Protein AF-A0A0J9WBJ6-F1 (afdb_monomer_lite)

Secondary structure (DSSP, 8-state):
-HHHHHHHHHHHHHHHHHHHHHHHHHHS-HHHHHHHH-SSTT---SSPP-----HHHHHHHHHHHHHHHHHHHHHHHS-HHHHHHHH-----HHHHHHHHHHHT-HHHHGGGTS-TT-S---S------------------------------------------

Organism: Fusarium oxysporum f. sp. lycopersici (strain 4287 / CBS 123668 / FGSC 9935 / NRRL 34936) (NCBI:txid426428)

Radius of gyration: 23.97 Å; chains: 1; bounding box: 45×66×68 Å

Sequence (165 aa):
MEDERKIAAVLEALDVLLDRCEETARKTSRSILCWLRSTHALACYLKPFILVHHPSSRRKYRVLFKRCLLLIFRSYRMDPDTRDRLTGIRFKRKQFRFLEAIWNHESLSDLDAQSPRTRLSLPGTEEDSLGGFMQRCLSHNYSEDEREDDDEEDVTESSEEDCEY

Structure (mmCIF, N/CA/C/O backbone):
data_AF-A0A0J9WBJ6-F1
#
_entry.id   AF-A0A0J9WBJ6-F1
#
loop_
_atom_site.group_PDB
_atom_site.id
_atom_site.type_symbol
_atom_site.label_atom_id
_atom_site.label_alt_id
_atom_site.label_comp_id
_atom_site.label_asym_id
_atom_site.label_entity_id
_atom_site.label_seq_id
_atom_site.pdbx_PDB_ins_code
_atom_site.Cartn_x
_atom_site.Cartn_y
_atom_site.Cartn_z
_atom_site.occupancy
_atom_site.B_iso_or_equiv
_atom_site.auth_seq_id
_atom_site.auth_comp_id
_atom_site.auth_asym_id
_atom_site.auth_atom_id
_atom_site.pdbx_PDB_model_num
ATOM 1 N N . MET A 1 1 ? -4.819 12.851 18.844 1.00 66.38 1 MET A N 1
ATOM 2 C CA . MET A 1 1 ? -3.642 13.324 18.078 1.00 66.38 1 MET A CA 1
ATOM 3 C C . MET A 1 1 ? -2.643 12.203 17.829 1.00 66.38 1 MET A C 1
ATOM 5 O O . MET A 1 1 ? -2.102 12.167 16.738 1.00 66.38 1 MET A O 1
ATOM 9 N N . GLU A 1 2 ? -2.459 11.279 18.776 1.00 84.62 2 GLU A N 1
ATOM 10 C CA . GLU A 1 2 ? -1.605 10.087 18.632 1.00 84.62 2 GLU A CA 1
ATOM 11 C C . GLU A 1 2 ? -1.900 9.252 17.372 1.00 84.62 2 GLU A C 1
ATOM 13 O O . GLU A 1 2 ? -1.027 9.055 16.534 1.00 84.62 2 GLU A O 1
ATOM 18 N N . ASP A 1 3 ? -3.164 8.870 17.162 1.00 89.12 3 ASP A N 1
ATOM 19 C CA . ASP A 1 3 ? -3.563 8.087 15.985 1.00 89.12 3 ASP A CA 1
ATOM 20 C C . ASP A 1 3 ? -3.208 8.775 14.655 1.00 89.12 3 ASP A C 1
ATOM 22 O O . ASP A 1 3 ? -2.740 8.126 13.726 1.00 89.12 3 ASP A O 1
ATOM 26 N N . GLU A 1 4 ? -3.385 10.095 14.563 1.00 89.69 4 GLU A N 1
ATOM 27 C CA . GLU A 1 4 ? -3.073 10.863 13.350 1.00 89.69 4 GLU A CA 1
ATOM 28 C C . GLU A 1 4 ? -1.562 10.933 13.088 1.00 89.69 4 GLU A C 1
ATOM 30 O O . GLU A 1 4 ? -1.139 10.895 11.933 1.00 89.69 4 GLU A O 1
ATOM 35 N N . ARG A 1 5 ? -0.739 10.963 14.145 1.00 88.06 5 ARG A N 1
ATOM 36 C CA . ARG A 1 5 ? 0.724 10.884 14.024 1.00 88.06 5 ARG A CA 1
ATOM 37 C C . ARG A 1 5 ? 1.171 9.508 13.550 1.00 88.06 5 ARG A C 1
ATOM 39 O O . ARG A 1 5 ? 1.948 9.428 12.603 1.00 88.06 5 ARG A O 1
ATOM 46 N N . LYS A 1 6 ? 0.623 8.434 14.126 1.00 90.69 6 LYS A N 1
ATOM 47 C CA . LYS A 1 6 ? 0.905 7.064 13.669 1.00 90.69 6 LYS A CA 1
ATOM 48 C C . LYS A 1 6 ? 0.488 6.848 12.222 1.00 90.69 6 LYS A C 1
ATOM 50 O O . LYS A 1 6 ? 1.227 6.242 11.451 1.00 90.69 6 LYS A O 1
ATOM 55 N N . ILE A 1 7 ? -0.662 7.385 11.816 1.00 92.50 7 ILE A N 1
ATOM 56 C CA . ILE A 1 7 ? -1.075 7.322 10.414 1.00 92.50 7 ILE A CA 1
ATOM 57 C C . ILE A 1 7 ? -0.097 8.101 9.526 1.00 92.50 7 ILE A C 1
ATOM 59 O O . ILE A 1 7 ? 0.306 7.573 8.492 1.00 92.50 7 ILE A O 1
ATOM 63 N N . ALA A 1 8 ? 0.330 9.306 9.917 1.00 91.56 8 ALA A N 1
ATOM 64 C CA . ALA A 1 8 ? 1.336 10.061 9.165 1.00 91.56 8 ALA A CA 1
ATOM 65 C C . ALA A 1 8 ? 2.642 9.262 9.000 1.00 91.56 8 ALA A C 1
ATOM 67 O O . ALA A 1 8 ? 3.123 9.120 7.878 1.00 91.56 8 ALA A O 1
ATOM 68 N N . ALA A 1 9 ? 3.129 8.640 10.075 1.00 91.06 9 ALA A N 1
ATOM 69 C CA . ALA A 1 9 ? 4.290 7.754 10.059 1.00 91.06 9 ALA A CA 1
ATOM 70 C C . ALA A 1 9 ? 4.139 6.576 9.077 1.00 91.06 9 ALA A C 1
ATOM 72 O O . ALA A 1 9 ? 5.056 6.280 8.310 1.00 91.06 9 ALA A O 1
ATOM 73 N N . VAL A 1 10 ? 2.968 5.928 9.035 1.00 92.56 10 VAL A N 1
ATOM 74 C CA . VAL A 1 10 ? 2.680 4.868 8.050 1.00 92.56 10 VAL A CA 1
ATOM 75 C C . VAL A 1 10 ? 2.724 5.409 6.619 1.00 92.56 10 VAL A C 1
ATOM 77 O O . VAL A 1 10 ? 3.267 4.755 5.728 1.00 92.56 10 VAL A O 1
ATOM 80 N N . LEU A 1 11 ? 2.161 6.596 6.375 1.00 93.31 11 LEU A N 1
ATOM 81 C CA . LEU A 1 11 ? 2.145 7.206 5.042 1.00 93.31 11 LEU A CA 1
ATOM 82 C C . LEU A 1 11 ? 3.540 7.633 4.566 1.00 93.31 11 LEU A C 1
ATOM 84 O O . LEU A 1 11 ? 3.796 7.611 3.364 1.00 93.31 11 LEU A O 1
ATOM 88 N N . GLU A 1 12 ? 4.434 7.994 5.481 1.00 91.50 12 GLU A N 1
ATOM 89 C CA . GLU A 1 12 ? 5.835 8.309 5.179 1.00 91.50 12 GLU A CA 1
ATOM 90 C C . GLU A 1 12 ? 6.650 7.037 4.925 1.00 91.50 12 GLU A C 1
ATOM 92 O O . GLU A 1 12 ? 7.404 6.963 3.955 1.00 91.50 12 GLU A O 1
ATOM 97 N N . ALA A 1 13 ? 6.443 5.991 5.731 1.00 91.69 13 ALA A N 1
ATOM 98 C CA . ALA A 1 13 ? 7.036 4.679 5.480 1.00 91.69 13 ALA A CA 1
ATOM 99 C C . ALA A 1 13 ? 6.611 4.118 4.112 1.00 91.69 13 ALA A C 1
ATOM 101 O O . ALA A 1 13 ? 7.411 3.488 3.417 1.00 91.69 13 ALA A O 1
ATOM 102 N N . LEU A 1 14 ? 5.370 4.390 3.692 1.00 93.12 14 LEU A N 1
ATOM 103 C CA . LEU A 1 14 ? 4.886 4.046 2.361 1.00 93.12 14 LEU A CA 1
ATOM 104 C C . LEU A 1 14 ? 5.664 4.762 1.250 1.00 93.12 14 LEU A C 1
ATOM 106 O O . LEU A 1 14 ? 5.957 4.126 0.243 1.00 93.12 14 LEU A O 1
ATOM 110 N N . ASP A 1 15 ? 5.997 6.048 1.398 1.00 92.06 15 ASP A N 1
ATOM 111 C CA . ASP A 1 15 ? 6.790 6.756 0.382 1.00 92.06 15 ASP A CA 1
ATOM 112 C C . ASP A 1 15 ? 8.146 6.089 0.186 1.00 92.06 15 ASP A C 1
ATOM 114 O O . ASP A 1 15 ? 8.502 5.746 -0.941 1.00 92.06 15 ASP A O 1
ATOM 118 N N . VAL A 1 16 ? 8.842 5.818 1.293 1.00 91.94 16 VAL A N 1
ATOM 119 C CA . VAL A 1 16 ? 10.141 5.137 1.282 1.00 91.94 16 VAL A CA 1
ATOM 120 C C . VAL A 1 16 ? 10.022 3.754 0.641 1.00 91.94 16 VAL A C 1
ATOM 122 O O . VAL A 1 16 ? 10.877 3.359 -0.153 1.00 91.94 16 VAL A O 1
ATOM 125 N N . LEU A 1 17 ? 8.958 3.010 0.956 1.00 93.38 17 LEU A N 1
ATOM 126 C CA . LEU A 1 17 ? 8.691 1.710 0.347 1.00 93.38 17 LEU A CA 1
ATOM 127 C C . LEU A 1 17 ? 8.505 1.838 -1.168 1.00 93.38 17 LEU A C 1
ATOM 129 O O . LEU A 1 17 ? 9.138 1.098 -1.917 1.00 93.38 17 LEU A O 1
ATOM 133 N N . LEU A 1 18 ? 7.675 2.777 -1.625 1.00 92.56 18 LEU A N 1
ATOM 134 C CA . LEU A 1 18 ? 7.403 2.978 -3.048 1.00 92.56 18 LEU A CA 1
ATOM 135 C C . LEU A 1 18 ? 8.648 3.441 -3.810 1.00 92.56 18 LEU A C 1
ATOM 137 O O . LEU A 1 18 ? 8.877 2.968 -4.921 1.00 92.56 18 LEU A O 1
ATOM 141 N N . ASP A 1 19 ? 9.478 4.297 -3.214 1.00 92.88 19 ASP A N 1
ATOM 142 C CA . ASP A 1 19 ? 10.746 4.739 -3.805 1.00 92.88 19 ASP A CA 1
ATOM 143 C C . ASP A 1 19 ? 11.733 3.584 -3.951 1.00 92.88 19 ASP A C 1
ATOM 145 O O . ASP A 1 19 ? 12.339 3.409 -5.010 1.00 92.88 19 ASP A O 1
ATOM 149 N N . ARG A 1 20 ? 11.840 2.732 -2.926 1.00 94.25 20 ARG A N 1
ATOM 150 C CA . ARG A 1 20 ? 12.660 1.518 -2.996 1.00 94.25 20 ARG A CA 1
ATOM 151 C C . ARG A 1 20 ? 12.140 0.544 -4.044 1.00 94.25 20 ARG A C 1
ATOM 153 O O . ARG A 1 20 ? 12.943 0.009 -4.800 1.00 94.25 20 ARG A O 1
ATOM 160 N N . CYS A 1 21 ? 10.828 0.326 -4.119 1.00 92.31 21 CYS A N 1
ATOM 161 C CA . CYS A 1 21 ? 10.227 -0.524 -5.147 1.00 92.31 21 CYS A CA 1
ATOM 162 C C . CYS A 1 21 ? 10.511 0.006 -6.558 1.00 92.31 21 CYS A C 1
ATOM 164 O O . CYS A 1 21 ? 10.840 -0.776 -7.448 1.00 92.31 21 CYS A O 1
ATOM 166 N N . GLU A 1 22 ? 10.417 1.321 -6.760 1.00 92.62 22 GLU A N 1
ATOM 167 C CA . GLU A 1 22 ? 10.727 1.968 -8.035 1.00 92.62 22 GLU A CA 1
ATOM 168 C C . GLU A 1 22 ? 12.204 1.775 -8.406 1.00 92.62 22 GLU A C 1
ATOM 170 O O . GLU A 1 22 ? 12.520 1.369 -9.524 1.00 92.62 22 GLU A O 1
ATOM 175 N N . GLU A 1 23 ? 13.109 1.973 -7.451 1.00 94.31 23 GLU A N 1
ATOM 176 C CA . GLU A 1 23 ? 14.543 1.770 -7.648 1.00 94.31 23 GLU A CA 1
ATOM 177 C C . GLU A 1 23 ? 14.899 0.304 -7.936 1.00 94.31 23 GLU A C 1
ATOM 179 O O . GLU A 1 23 ? 15.689 0.012 -8.837 1.00 94.31 23 GLU A O 1
ATOM 184 N N . THR A 1 24 ? 14.280 -0.640 -7.222 1.00 94.75 24 THR A N 1
ATOM 185 C CA . THR A 1 24 ? 14.427 -2.072 -7.499 1.00 94.75 24 THR A CA 1
ATOM 186 C C . THR A 1 24 ? 13.946 -2.402 -8.905 1.00 94.75 24 THR A C 1
ATOM 188 O O . THR A 1 24 ? 14.661 -3.083 -9.637 1.00 94.75 24 THR A O 1
ATOM 191 N N . ALA A 1 25 ? 12.782 -1.897 -9.320 1.00 92.31 25 ALA A N 1
ATOM 192 C CA . ALA A 1 25 ? 12.256 -2.143 -10.658 1.00 92.31 25 ALA A CA 1
ATOM 193 C C . ALA A 1 25 ? 13.200 -1.618 -11.754 1.00 92.31 25 ALA A C 1
ATOM 195 O O . ALA A 1 25 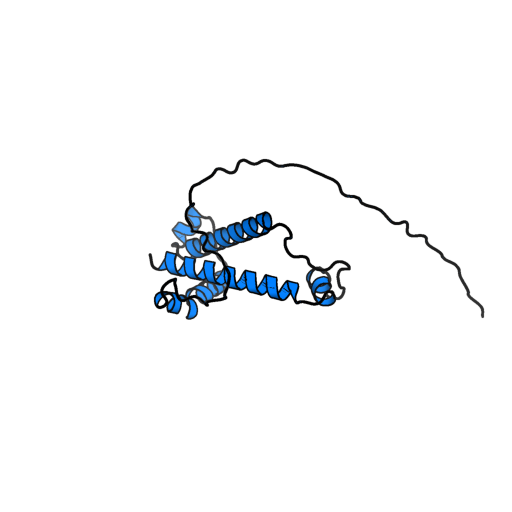? 13.439 -2.328 -12.726 1.00 92.31 25 ALA A O 1
ATOM 196 N N . ARG A 1 26 ? 13.810 -0.435 -11.575 1.00 91.25 26 ARG A N 1
ATOM 197 C CA . ARG A 1 26 ? 14.804 0.112 -12.523 1.00 91.25 26 ARG A CA 1
ATOM 198 C C . ARG A 1 26 ? 16.080 -0.725 -12.624 1.00 91.25 26 ARG A C 1
ATOM 200 O O . ARG A 1 26 ? 16.673 -0.797 -13.694 1.00 91.25 26 ARG A O 1
ATOM 207 N N . LYS A 1 27 ? 16.511 -1.339 -11.520 1.00 94.44 27 LYS A N 1
ATOM 208 C CA . LYS A 1 27 ? 17.716 -2.188 -11.454 1.00 94.44 27 LYS A CA 1
ATOM 209 C C . LYS A 1 27 ? 17.465 -3.645 -11.845 1.00 94.44 27 LYS A C 1
ATOM 211 O O . LYS A 1 27 ? 18.409 -4.423 -11.951 1.00 94.44 27 LYS A O 1
ATOM 216 N N . THR A 1 28 ? 16.208 -4.030 -12.026 1.00 95.25 28 THR A N 1
ATOM 217 C CA . THR A 1 28 ? 15.823 -5.402 -12.353 1.00 95.25 28 THR A CA 1
ATOM 218 C C . THR A 1 28 ? 16.020 -5.672 -13.844 1.00 95.25 28 THR A C 1
ATOM 220 O O . THR A 1 28 ? 15.730 -4.828 -14.690 1.00 95.25 28 THR A O 1
ATOM 223 N N . SER A 1 29 ? 16.517 -6.862 -14.186 1.00 94.94 29 SER A N 1
ATOM 224 C CA . SER A 1 29 ? 16.771 -7.243 -15.576 1.00 94.94 29 SER A CA 1
ATOM 225 C C . SER A 1 29 ? 15.481 -7.357 -16.398 1.00 94.94 29 SER A C 1
ATOM 227 O O . SER A 1 29 ? 14.404 -7.671 -15.883 1.00 94.94 29 SER A O 1
ATOM 229 N N . ARG A 1 30 ? 15.604 -7.175 -17.720 1.00 93.62 30 ARG A N 1
ATOM 230 C CA . ARG A 1 30 ? 14.487 -7.289 -18.672 1.00 93.62 30 ARG A CA 1
ATOM 231 C C . ARG A 1 30 ? 13.737 -8.614 -18.536 1.00 93.62 30 ARG A C 1
ATOM 233 O O . ARG A 1 30 ? 12.515 -8.605 -18.572 1.00 93.62 30 ARG A O 1
ATOM 240 N N . SER A 1 31 ? 14.446 -9.734 -18.368 1.00 92.69 31 SER A N 1
ATOM 241 C CA . SER A 1 31 ? 13.820 -11.057 -18.247 1.00 92.69 31 SER A CA 1
ATOM 242 C C . SER A 1 31 ? 12.856 -11.110 -17.064 1.00 92.69 31 SER A C 1
ATOM 244 O O . SER A 1 31 ? 11.705 -11.496 -17.237 1.00 92.69 31 SER A O 1
ATOM 246 N N . ILE A 1 32 ? 13.279 -10.644 -15.888 1.00 93.50 32 ILE A N 1
ATOM 247 C CA . ILE A 1 32 ? 12.433 -10.607 -14.690 1.00 93.50 32 ILE A CA 1
ATOM 248 C C . ILE A 1 32 ? 11.267 -9.625 -14.875 1.00 93.50 32 ILE A C 1
ATOM 250 O O . ILE A 1 32 ? 10.141 -9.943 -14.504 1.00 93.50 32 ILE A O 1
ATOM 254 N N . LEU A 1 33 ? 11.491 -8.460 -15.492 1.00 93.38 33 LEU A N 1
ATOM 255 C CA . LEU A 1 33 ? 10.413 -7.502 -15.773 1.00 93.38 33 LEU A CA 1
ATOM 256 C C . LEU A 1 33 ? 9.377 -8.048 -16.772 1.00 93.38 33 LEU A C 1
ATOM 258 O O . LEU A 1 33 ? 8.189 -7.758 -16.643 1.00 93.38 33 LEU A O 1
ATOM 262 N N . CYS A 1 34 ? 9.805 -8.842 -17.752 1.00 93.81 34 CYS A N 1
ATOM 263 C CA . CYS A 1 34 ? 8.933 -9.571 -18.6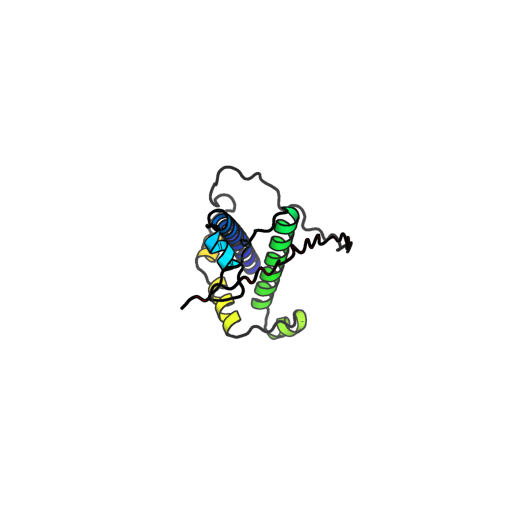75 1.00 93.81 34 CYS A CA 1
ATOM 264 C C . CYS A 1 34 ? 8.098 -10.637 -17.950 1.00 93.81 34 CYS A C 1
ATOM 266 O O . CYS A 1 34 ? 6.912 -10.793 -18.236 1.00 93.81 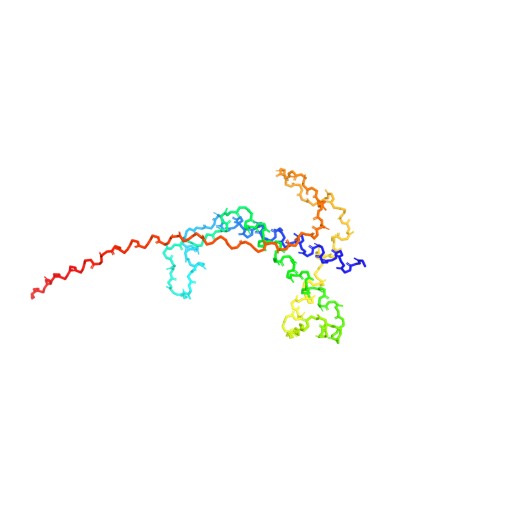34 CYS A O 1
ATOM 268 N N . TRP A 1 35 ? 8.692 -11.340 -16.981 1.00 93.38 35 TRP A N 1
ATOM 269 C CA . TRP A 1 35 ? 7.966 -12.267 -16.110 1.00 93.38 35 TRP A CA 1
ATOM 270 C C . TRP A 1 35 ? 6.953 -11.550 -15.217 1.00 93.38 35 TRP A C 1
ATOM 272 O O . TRP A 1 35 ? 5.813 -11.987 -15.132 1.00 93.38 35 TRP A O 1
ATOM 282 N N . LEU A 1 36 ? 7.327 -10.416 -14.618 1.00 91.19 36 LEU A N 1
ATOM 283 C CA . LEU A 1 36 ? 6.451 -9.629 -13.743 1.00 91.19 36 LEU A CA 1
ATOM 284 C C . LEU A 1 36 ? 5.184 -9.140 -14.457 1.00 91.19 36 LEU A C 1
ATOM 286 O O . LEU A 1 36 ? 4.129 -9.024 -13.839 1.00 91.19 36 LEU A O 1
ATOM 290 N N . ARG A 1 37 ? 5.291 -8.832 -15.753 1.00 91.25 37 ARG A N 1
ATOM 291 C CA . ARG A 1 37 ? 4.154 -8.409 -16.577 1.00 91.25 37 ARG A CA 1
ATOM 292 C C . ARG A 1 37 ? 3.281 -9.580 -17.045 1.00 91.25 37 ARG A C 1
ATOM 294 O O . ARG A 1 37 ? 2.152 -9.347 -17.467 1.00 91.25 37 ARG A O 1
ATOM 301 N N . SER A 1 38 ? 3.789 -10.809 -17.007 1.00 91.56 38 SER A N 1
ATOM 302 C CA . SER A 1 38 ? 3.060 -11.972 -17.501 1.00 91.56 38 SER A CA 1
ATOM 303 C C . SER A 1 38 ? 1.913 -12.363 -16.574 1.00 91.56 38 SER A C 1
ATOM 305 O O . SER A 1 38 ? 2.053 -12.397 -15.354 1.00 91.56 38 SER A O 1
ATOM 307 N N . THR A 1 39 ? 0.780 -12.719 -17.170 1.00 87.56 39 THR A N 1
ATOM 308 C CA . THR A 1 39 ? -0.354 -13.354 -16.489 1.00 87.56 39 THR A CA 1
ATOM 309 C C . THR A 1 39 ? -0.232 -14.881 -16.458 1.00 87.56 39 THR A C 1
ATOM 311 O O . THR A 1 39 ? -0.989 -15.541 -15.746 1.00 87.56 39 THR A O 1
ATOM 314 N N . HIS A 1 40 ? 0.721 -15.456 -17.203 1.00 87.19 40 HIS A N 1
ATOM 315 C CA . HIS A 1 40 ? 0.939 -16.896 -17.316 1.00 87.19 40 HIS A CA 1
ATOM 316 C C . HIS A 1 40 ? 2.106 -17.351 -16.435 1.00 87.19 40 HIS A C 1
ATOM 318 O O . HIS A 1 40 ? 3.204 -16.809 -16.508 1.00 87.19 40 HIS A O 1
ATOM 324 N N . ALA A 1 41 ? 1.896 -18.405 -15.643 1.00 81.31 41 ALA A N 1
ATOM 325 C CA . ALA A 1 41 ? 2.891 -18.889 -14.682 1.00 81.31 41 ALA A CA 1
ATOM 326 C C . ALA A 1 41 ? 4.170 -19.466 -15.322 1.00 81.31 41 ALA A C 1
ATOM 328 O O . ALA A 1 41 ? 5.215 -19.476 -14.679 1.00 81.31 41 ALA A O 1
ATOM 329 N N . LEU A 1 42 ? 4.090 -19.956 -16.566 1.00 86.19 42 LEU A N 1
ATOM 330 C CA . LEU A 1 42 ? 5.189 -20.647 -17.258 1.00 86.19 42 LEU A CA 1
ATOM 331 C C . LEU A 1 42 ? 5.701 -19.910 -18.504 1.00 86.19 42 LEU A C 1
ATOM 333 O O . LEU A 1 42 ? 6.572 -20.430 -19.195 1.00 86.19 42 LEU A O 1
ATOM 337 N N . ALA A 1 43 ? 5.192 -18.712 -18.796 1.00 85.69 43 ALA A N 1
ATOM 338 C CA . ALA A 1 43 ? 5.620 -17.926 -19.950 1.00 85.69 43 ALA A CA 1
ATOM 339 C C . ALA A 1 43 ? 5.914 -16.481 -19.545 1.00 85.69 43 ALA A C 1
ATOM 341 O O . ALA A 1 43 ? 5.195 -15.906 -18.729 1.00 85.69 43 ALA A O 1
ATOM 342 N N . CYS A 1 44 ? 6.949 -15.878 -20.131 1.00 88.00 44 CYS A N 1
ATOM 343 C CA . CYS A 1 44 ? 7.243 -14.459 -19.958 1.00 88.00 44 CYS A CA 1
ATOM 344 C C . CYS A 1 44 ? 6.497 -13.615 -21.003 1.00 88.00 44 CYS A C 1
ATOM 346 O O . CYS A 1 44 ? 6.232 -14.070 -22.114 1.00 88.00 44 CYS A O 1
ATOM 348 N N . TYR A 1 45 ? 6.162 -12.369 -20.661 1.00 90.19 45 TYR A N 1
ATOM 349 C CA . TYR A 1 45 ? 5.581 -11.435 -21.623 1.00 90.19 45 TYR A CA 1
ATOM 350 C C . TYR A 1 45 ? 6.681 -10.825 -22.501 1.00 90.19 45 TYR A C 1
ATOM 352 O O . TYR A 1 45 ? 7.776 -10.534 -22.019 1.00 90.19 45 TYR A O 1
ATOM 360 N N . LEU A 1 46 ? 6.405 -10.567 -23.781 1.00 88.94 46 LEU A N 1
ATOM 361 C CA . LEU A 1 46 ? 7.421 -10.040 -24.705 1.00 88.94 46 LEU A CA 1
ATOM 362 C C . LEU A 1 46 ? 7.916 -8.639 -24.314 1.00 88.94 46 LEU A C 1
ATOM 364 O O . LEU A 1 46 ? 9.098 -8.332 -24.488 1.00 88.94 46 LEU A O 1
ATOM 368 N N . LYS A 1 47 ? 7.035 -7.799 -23.753 1.00 91.19 47 LYS A N 1
ATOM 369 C CA . LYS A 1 47 ? 7.369 -6.445 -23.276 1.00 91.19 47 LYS A CA 1
ATOM 370 C C . LYS A 1 47 ? 7.684 -6.460 -21.766 1.00 91.19 47 LYS A C 1
ATOM 372 O O . LYS A 1 47 ? 7.000 -7.136 -21.001 1.00 91.19 47 LYS A O 1
ATOM 377 N N . PRO A 1 48 ? 8.692 -5.719 -21.289 1.00 92.50 48 PRO A N 1
ATOM 378 C CA . PRO A 1 48 ? 8.950 -5.636 -19.856 1.00 92.50 48 PRO A CA 1
ATOM 379 C C . PRO A 1 48 ? 7.823 -4.885 -19.131 1.00 92.50 48 PRO A C 1
ATOM 381 O O . PRO A 1 48 ? 7.112 -4.068 -19.720 1.00 92.50 48 PRO A O 1
ATOM 384 N N . PHE A 1 49 ? 7.665 -5.136 -17.832 1.00 91.19 49 PHE A N 1
ATOM 385 C CA . PHE A 1 49 ? 6.950 -4.225 -16.944 1.00 91.19 49 PHE A CA 1
ATOM 386 C C . PHE A 1 49 ? 7.617 -2.843 -16.973 1.00 91.19 49 PHE A C 1
ATOM 388 O O . PHE A 1 49 ? 8.837 -2.736 -16.852 1.00 91.19 49 PHE A O 1
ATOM 395 N N . ILE A 1 50 ? 6.810 -1.792 -17.123 1.00 90.62 50 ILE A N 1
ATOM 396 C CA . ILE A 1 50 ? 7.282 -0.407 -17.187 1.00 90.62 50 ILE A CA 1
ATOM 397 C C . ILE A 1 50 ? 6.639 0.365 -16.042 1.00 90.62 50 ILE A C 1
ATOM 399 O O . ILE A 1 50 ? 5.440 0.248 -15.786 1.00 90.62 50 ILE A O 1
ATOM 403 N N . LEU A 1 51 ? 7.451 1.162 -15.355 1.00 90.19 51 LEU A N 1
ATOM 404 C CA . LEU A 1 51 ? 6.978 2.093 -14.339 1.00 90.19 51 LEU A CA 1
ATOM 405 C C . LEU A 1 51 ? 6.147 3.215 -14.973 1.00 90.19 51 LEU A C 1
ATOM 407 O O . LEU A 1 51 ? 6.272 3.522 -16.157 1.00 90.19 51 LEU A O 1
ATOM 411 N N . VAL A 1 52 ? 5.311 3.868 -14.167 1.00 88.12 52 VAL A N 1
ATOM 412 C CA . VAL A 1 52 ? 4.532 5.028 -14.619 1.00 88.12 52 VAL A CA 1
ATOM 413 C C . VAL A 1 52 ? 5.485 6.120 -15.111 1.00 88.12 52 VAL A C 1
ATOM 415 O O . VAL A 1 52 ? 6.189 6.734 -14.313 1.00 88.12 52 VAL A O 1
ATOM 418 N N . HIS A 1 53 ? 5.477 6.362 -16.423 1.00 79.12 53 HIS A N 1
ATOM 419 C CA . HIS A 1 53 ? 6.446 7.231 -17.092 1.00 79.12 53 HIS A CA 1
ATOM 420 C C . HIS A 1 53 ? 6.289 8.709 -16.703 1.00 79.12 53 HIS A C 1
ATOM 422 O O . HIS A 1 53 ? 7.269 9.406 -16.457 1.00 79.12 53 HIS A O 1
ATOM 428 N N . HIS A 1 54 ? 5.048 9.200 -16.610 1.00 88.44 54 HIS A N 1
ATOM 429 C CA . HIS A 1 54 ? 4.797 10.622 -16.387 1.00 88.44 54 HIS A CA 1
ATOM 430 C C . HIS A 1 54 ? 4.854 10.997 -14.889 1.00 88.44 54 HIS A C 1
ATOM 432 O O . HIS A 1 54 ? 4.045 10.475 -14.105 1.00 88.44 54 HIS A O 1
ATOM 438 N N . PRO A 1 55 ? 5.694 11.969 -14.469 1.00 86.12 55 PRO A N 1
ATOM 439 C CA . PRO A 1 55 ? 5.822 12.380 -13.066 1.00 86.12 55 PRO A CA 1
ATOM 440 C C . PRO A 1 55 ? 4.497 12.810 -12.423 1.00 86.12 55 PRO A C 1
ATOM 442 O O . PRO A 1 55 ? 4.203 12.437 -11.285 1.00 86.12 55 PRO A O 1
ATOM 445 N N . SER A 1 56 ? 3.648 13.532 -13.163 1.00 86.31 56 SER A N 1
ATOM 446 C CA . SER A 1 56 ? 2.319 13.936 -12.678 1.00 86.31 56 SER A CA 1
ATOM 447 C C . SER A 1 56 ? 1.394 12.745 -12.417 1.00 86.31 56 SER A C 1
ATOM 449 O O . SER A 1 56 ? 0.689 12.739 -11.410 1.00 86.31 56 SER A O 1
ATOM 451 N N . SER A 1 57 ? 1.412 11.715 -13.268 1.00 89.44 57 SER A N 1
ATOM 452 C CA . SER A 1 57 ? 0.615 10.498 -13.062 1.00 89.44 57 SER A CA 1
ATOM 453 C C . SER A 1 57 ? 1.145 9.700 -11.875 1.00 89.44 57 SER A C 1
ATOM 455 O O . SER A 1 57 ? 0.368 9.284 -11.019 1.00 89.44 57 SER A O 1
ATOM 457 N N . ARG A 1 58 ? 2.473 9.590 -11.741 1.00 90.25 58 ARG A N 1
ATOM 458 C CA . ARG A 1 58 ? 3.121 8.977 -10.574 1.00 90.25 58 ARG A CA 1
ATOM 459 C C . ARG A 1 58 ? 2.691 9.657 -9.270 1.00 90.25 58 ARG A C 1
ATOM 461 O O . ARG A 1 58 ? 2.276 8.980 -8.331 1.00 90.25 58 ARG A O 1
ATOM 468 N N . ARG A 1 59 ? 2.717 10.995 -9.223 1.00 90.94 59 ARG A N 1
ATOM 469 C CA . ARG A 1 59 ? 2.258 11.776 -8.060 1.00 90.94 59 ARG A CA 1
ATOM 470 C C . ARG A 1 59 ? 0.777 11.532 -7.765 1.00 90.94 59 ARG A C 1
ATOM 472 O O . ARG A 1 59 ? 0.426 11.312 -6.608 1.00 90.94 59 ARG A O 1
ATOM 479 N N . LYS A 1 60 ? -0.083 11.522 -8.792 1.00 93.06 60 LYS A N 1
ATOM 480 C CA . LYS A 1 60 ? -1.522 11.242 -8.645 1.00 93.06 60 LYS A CA 1
ATOM 481 C C . LYS A 1 60 ? -1.767 9.869 -8.010 1.00 93.06 60 LYS A C 1
ATOM 483 O O . LYS A 1 60 ? -2.486 9.795 -7.015 1.00 93.06 60 LYS A O 1
ATOM 488 N N . TYR A 1 61 ? -1.128 8.811 -8.512 1.00 93.62 61 TYR A N 1
ATOM 489 C CA . TYR A 1 61 ? -1.292 7.461 -7.960 1.00 93.62 61 TYR A CA 1
ATOM 490 C C . TYR A 1 61 ? -0.800 7.348 -6.517 1.00 93.62 61 TYR A C 1
ATOM 492 O O . TYR A 1 61 ? -1.500 6.777 -5.681 1.00 93.62 61 TYR A O 1
ATOM 500 N N . ARG A 1 62 ? 0.345 7.958 -6.185 1.00 94.00 62 ARG A N 1
ATOM 501 C CA . ARG A 1 62 ? 0.848 7.996 -4.801 1.00 94.00 62 ARG A CA 1
ATOM 502 C C . ARG A 1 62 ? -0.142 8.679 -3.857 1.00 94.00 62 ARG A C 1
ATOM 504 O O . ARG A 1 62 ? -0.449 8.143 -2.796 1.00 94.00 62 ARG A O 1
ATOM 511 N N . VAL A 1 63 ? -0.704 9.820 -4.259 1.00 94.56 63 VAL A N 1
ATOM 512 C CA . VAL A 1 63 ? -1.723 10.529 -3.465 1.00 94.56 63 VAL A CA 1
ATOM 513 C C . VAL A 1 63 ? -2.983 9.681 -3.283 1.00 94.56 63 VAL A C 1
ATOM 515 O O . VAL A 1 63 ? -3.507 9.612 -2.172 1.00 94.56 63 VAL A O 1
ATOM 518 N N . LEU A 1 64 ? -3.470 9.021 -4.337 1.00 95.69 64 LEU A N 1
ATOM 519 C CA . LEU A 1 64 ? -4.633 8.134 -4.242 1.00 95.69 64 LEU A CA 1
ATOM 520 C C . LEU A 1 64 ? -4.374 6.962 -3.295 1.00 95.69 64 LEU A C 1
ATOM 522 O O . LEU A 1 64 ? -5.221 6.662 -2.454 1.00 95.69 64 LEU A O 1
ATOM 526 N N . PHE A 1 65 ? -3.194 6.348 -3.371 1.00 94.81 65 PHE A N 1
ATOM 527 C CA . PHE A 1 65 ? -2.855 5.230 -2.501 1.00 94.81 65 PHE A CA 1
ATOM 528 C C . PHE A 1 65 ? -2.755 5.664 -1.034 1.00 94.81 65 PHE A C 1
ATOM 530 O O . PHE A 1 65 ? -3.342 5.027 -0.159 1.00 94.81 65 PHE A O 1
ATOM 537 N N . LYS A 1 66 ? -2.130 6.816 -0.765 1.00 95.00 66 LYS A N 1
ATOM 538 C CA . LYS A 1 66 ? -2.111 7.410 0.578 1.00 95.00 66 LYS A CA 1
ATOM 539 C C . LYS A 1 66 ? -3.510 7.706 1.105 1.00 95.00 66 LYS A C 1
ATOM 541 O O . LYS A 1 66 ? -3.803 7.384 2.249 1.00 95.00 66 LYS A O 1
ATOM 546 N N . ARG A 1 67 ? -4.391 8.287 0.283 1.00 96.06 67 ARG A N 1
ATOM 547 C CA . ARG A 1 67 ? -5.791 8.549 0.664 1.00 96.06 67 ARG A CA 1
ATOM 548 C C . ARG A 1 67 ? -6.541 7.258 0.985 1.00 96.06 67 ARG A C 1
ATOM 550 O O . ARG A 1 67 ? -7.292 7.227 1.955 1.00 96.06 67 ARG A O 1
ATOM 557 N N . CYS A 1 68 ? -6.312 6.203 0.206 1.00 95.00 68 CYS A N 1
ATOM 558 C CA . CYS A 1 68 ? -6.884 4.885 0.461 1.00 95.00 68 CYS A CA 1
ATOM 559 C C . CYS A 1 68 ? -6.408 4.324 1.810 1.00 95.00 68 CYS A C 1
ATOM 561 O O . CYS A 1 68 ? -7.229 3.963 2.648 1.00 95.00 68 CYS A O 1
ATOM 563 N N . LEU A 1 69 ? -5.098 4.333 2.074 1.00 94.75 69 LEU A N 1
ATOM 564 C CA . LEU A 1 69 ? -4.551 3.861 3.349 1.00 94.75 69 LEU A CA 1
ATOM 565 C C . LEU A 1 69 ? -5.022 4.705 4.534 1.00 94.75 69 LEU A C 1
ATOM 567 O O . LEU A 1 69 ? -5.418 4.150 5.554 1.00 94.75 69 LEU A O 1
ATOM 571 N N . LEU A 1 70 ? -5.065 6.027 4.382 1.00 95.19 70 LEU A N 1
ATOM 572 C CA . LEU A 1 70 ? -5.619 6.946 5.374 1.00 95.19 70 LEU A CA 1
ATOM 573 C C . LEU A 1 70 ? -7.068 6.581 5.724 1.00 95.19 70 LEU A C 1
ATOM 575 O O . LEU A 1 70 ? -7.413 6.491 6.901 1.00 95.19 70 LEU A O 1
ATOM 579 N N . LEU A 1 71 ? -7.909 6.326 4.715 1.00 94.44 71 LEU A N 1
ATOM 580 C CA . LEU A 1 71 ? -9.291 5.891 4.917 1.00 94.44 71 LEU A CA 1
ATOM 581 C C . LEU A 1 71 ? -9.359 4.542 5.643 1.00 94.44 71 LEU A C 1
ATOM 583 O O . LEU A 1 71 ? -10.158 4.388 6.568 1.00 94.44 71 LEU A O 1
ATOM 587 N N . ILE A 1 72 ? -8.519 3.581 5.253 1.00 94.44 72 ILE A N 1
ATOM 588 C CA . ILE A 1 72 ? -8.464 2.248 5.864 1.00 94.44 72 ILE A CA 1
ATOM 589 C C . ILE A 1 72 ? -8.074 2.344 7.342 1.00 94.44 72 ILE A C 1
ATOM 591 O O . ILE A 1 72 ? -8.787 1.803 8.184 1.00 94.44 72 ILE A O 1
ATOM 595 N N . PHE A 1 73 ? -6.996 3.057 7.678 1.00 94.25 73 PHE A N 1
ATOM 596 C CA . PHE A 1 73 ? -6.538 3.177 9.064 1.00 94.25 73 PHE A CA 1
ATOM 597 C C . PHE A 1 73 ? -7.493 3.998 9.928 1.00 94.25 73 PHE A C 1
ATOM 599 O O . PHE A 1 73 ? -7.763 3.606 11.062 1.00 94.25 73 PHE A O 1
ATOM 606 N N . ARG A 1 74 ? -8.097 5.069 9.398 1.00 93.12 74 ARG A N 1
ATOM 607 C CA . ARG A 1 74 ? -9.156 5.780 10.130 1.00 93.12 74 ARG A CA 1
ATOM 608 C C . ARG A 1 74 ? -10.361 4.887 10.386 1.00 93.12 74 ARG A C 1
ATOM 610 O O . ARG A 1 74 ? -10.854 4.844 11.505 1.00 93.12 74 ARG A O 1
ATOM 617 N N . SER A 1 75 ? -10.783 4.116 9.389 1.00 92.69 75 SER A N 1
ATOM 618 C CA . SER A 1 75 ? -11.874 3.152 9.555 1.00 92.69 75 SER A CA 1
ATOM 619 C C . SER A 1 75 ? -11.512 2.050 10.553 1.00 92.69 75 SER A C 1
ATOM 621 O O . SER A 1 75 ? -12.365 1.614 11.313 1.00 92.69 75 SER A O 1
ATOM 623 N N . TYR A 1 76 ? -10.258 1.595 10.590 1.00 92.69 76 TYR A N 1
ATOM 624 C CA . TYR A 1 76 ? -9.775 0.617 11.571 1.00 92.69 76 TYR A CA 1
ATOM 625 C C . TYR A 1 76 ? -9.845 1.145 13.010 1.00 92.69 76 TYR A C 1
ATOM 627 O O . TYR A 1 76 ? -10.174 0.388 13.919 1.00 92.69 76 TYR A O 1
ATOM 635 N N . ARG A 1 77 ? -9.571 2.440 13.207 1.00 92.06 77 ARG A N 1
ATOM 636 C CA . ARG A 1 77 ? -9.627 3.112 14.513 1.00 92.06 77 ARG A CA 1
ATOM 637 C C . ARG A 1 77 ? -11.033 3.532 14.941 1.00 92.06 77 ARG A C 1
ATOM 639 O O . ARG A 1 77 ? -11.238 3.825 16.114 1.00 92.06 77 ARG A O 1
ATOM 646 N N . MET A 1 78 ? -11.990 3.558 14.018 1.00 90.38 78 MET A N 1
ATOM 647 C CA . MET A 1 78 ? -13.394 3.803 14.333 1.00 90.38 78 MET A CA 1
ATOM 648 C C . MET A 1 78 ? -14.032 2.598 15.024 1.00 90.38 78 MET A C 1
ATOM 650 O O . MET A 1 78 ? -13.719 1.443 14.725 1.00 90.38 78 MET A O 1
ATOM 654 N N . ASP A 1 79 ? -14.990 2.891 15.900 1.00 88.50 79 ASP A N 1
ATOM 655 C CA . ASP A 1 79 ? -15.863 1.879 16.484 1.00 88.50 79 ASP A CA 1
ATOM 656 C C . ASP A 1 79 ? -16.611 1.098 15.377 1.00 88.50 79 ASP A C 1
ATOM 658 O O . ASP A 1 79 ? -17.008 1.713 14.377 1.00 88.50 79 ASP A O 1
ATOM 662 N N . PRO A 1 80 ? -16.801 -0.231 15.501 1.00 86.00 80 PRO A N 1
ATOM 663 C CA . PRO A 1 80 ? -17.430 -1.048 14.467 1.00 86.00 80 PRO A CA 1
ATOM 664 C C . PRO A 1 80 ? -18.796 -0.542 13.994 1.00 86.00 80 PRO A C 1
ATOM 666 O O . PRO A 1 80 ? -19.035 -0.563 12.785 1.00 86.00 80 PRO A O 1
ATOM 669 N N . ASP A 1 81 ? -19.641 -0.047 14.903 1.00 86.19 81 ASP A N 1
ATOM 670 C CA . ASP A 1 81 ? -20.988 0.434 14.570 1.00 86.19 81 ASP A CA 1
ATOM 671 C C . ASP A 1 81 ? -20.920 1.775 13.829 1.00 86.19 81 ASP A C 1
ATOM 673 O O . ASP A 1 81 ? -21.633 2.029 12.855 1.00 86.19 81 ASP A O 1
ATOM 677 N N . THR A 1 82 ? -19.991 2.636 14.251 1.00 88.75 82 THR A N 1
ATOM 678 C CA . THR A 1 82 ? -19.747 3.930 13.600 1.00 88.75 82 THR A CA 1
ATOM 679 C C . THR A 1 82 ? -19.117 3.754 12.219 1.00 88.75 82 THR A C 1
ATOM 681 O O . THR A 1 82 ? -19.482 4.464 11.281 1.00 88.75 82 THR A O 1
ATOM 684 N N . ARG A 1 83 ? -18.199 2.795 12.070 1.00 91.94 83 ARG A N 1
ATOM 685 C CA . ARG A 1 83 ? -17.552 2.459 10.800 1.00 91.94 83 ARG A CA 1
ATOM 686 C C . ARG A 1 83 ? -18.566 1.955 9.780 1.00 91.94 83 ARG A C 1
ATOM 688 O O . ARG A 1 83 ? -18.578 2.453 8.658 1.00 91.94 83 ARG A O 1
ATOM 695 N N . ASP A 1 84 ? -19.409 0.997 10.161 1.00 89.25 84 ASP A N 1
ATOM 696 C CA . ASP A 1 84 ? -20.408 0.432 9.249 1.00 89.25 84 ASP A CA 1
ATOM 697 C C . ASP A 1 84 ? -21.378 1.518 8.763 1.00 89.25 84 ASP A C 1
ATOM 699 O O . ASP A 1 84 ? -21.618 1.647 7.565 1.00 89.25 84 ASP A O 1
ATOM 703 N N . ARG A 1 85 ? -21.814 2.404 9.670 1.00 90.94 85 ARG A N 1
ATOM 704 C CA . ARG A 1 85 ? -22.698 3.528 9.338 1.00 90.94 85 ARG A CA 1
ATOM 705 C C . ARG A 1 85 ? -22.057 4.583 8.428 1.00 90.94 85 ARG A C 1
ATOM 707 O O . ARG A 1 85 ? -22.743 5.119 7.564 1.00 90.94 85 ARG A O 1
ATOM 714 N N . LEU A 1 86 ? -20.794 4.955 8.659 1.00 88.31 86 LEU A N 1
ATOM 715 C CA . LEU A 1 86 ? -20.157 6.090 7.969 1.00 88.31 86 LEU A CA 1
ATOM 716 C C . LEU A 1 86 ? -19.405 5.703 6.696 1.00 88.31 86 LEU A C 1
ATOM 718 O O . LEU A 1 86 ? -19.355 6.494 5.758 1.00 88.31 86 LEU A O 1
ATOM 722 N N . THR A 1 87 ? -18.774 4.530 6.674 1.00 87.44 87 THR A N 1
ATOM 723 C CA . THR A 1 87 ? -17.918 4.109 5.556 1.00 87.44 87 THR A CA 1
ATOM 724 C C . THR A 1 87 ? -18.431 2.857 4.858 1.00 87.44 87 THR A C 1
ATOM 726 O O . THR A 1 87 ? -18.000 2.582 3.740 1.00 87.44 87 THR A O 1
ATOM 729 N N . GLY A 1 88 ? -19.319 2.083 5.495 1.00 88.25 88 GLY A N 1
ATOM 730 C CA . GLY A 1 88 ? -19.765 0.781 4.988 1.00 88.25 88 GLY A CA 1
ATOM 731 C C . GLY A 1 88 ? -18.646 -0.264 4.918 1.00 88.25 88 GLY A C 1
ATOM 732 O O . GLY A 1 88 ? -18.807 -1.319 4.303 1.00 88.25 88 GLY A O 1
ATOM 733 N N . ILE A 1 89 ? -17.476 0.016 5.508 1.00 88.25 89 ILE A N 1
ATOM 734 C CA . ILE A 1 89 ? -16.312 -0.865 5.419 1.00 88.25 89 ILE A CA 1
ATOM 735 C C . ILE A 1 89 ? -16.409 -1.947 6.494 1.00 88.25 89 ILE A C 1
ATOM 737 O O . ILE A 1 89 ? -16.373 -1.679 7.697 1.00 88.25 89 ILE A O 1
ATOM 741 N N . ARG A 1 90 ? -16.422 -3.207 6.052 1.00 89.06 90 ARG A N 1
ATOM 742 C CA . ARG A 1 90 ? -16.348 -4.386 6.922 1.00 89.06 90 ARG A CA 1
ATOM 743 C C . ARG A 1 90 ? -15.058 -5.152 6.658 1.00 89.06 90 ARG A C 1
ATOM 745 O O . ARG A 1 90 ? -14.911 -5.824 5.639 1.00 89.06 90 ARG A O 1
ATOM 752 N N . PHE A 1 91 ? -14.115 -5.060 7.592 1.00 89.00 91 PHE A N 1
ATOM 753 C CA . PHE A 1 91 ? -12.846 -5.774 7.486 1.00 89.00 91 PHE A CA 1
ATOM 754 C C . PHE A 1 91 ? -13.026 -7.273 7.728 1.00 89.00 91 PHE A C 1
ATOM 756 O O . PHE A 1 91 ? -13.630 -7.701 8.711 1.00 89.00 91 PHE A O 1
ATOM 763 N N . LYS A 1 92 ? -12.431 -8.091 6.858 1.00 92.56 92 LYS A N 1
ATOM 764 C CA . LYS A 1 92 ? -12.279 -9.529 7.105 1.00 92.56 92 LYS A CA 1
ATOM 765 C C . LYS A 1 92 ? -11.268 -9.751 8.232 1.00 92.56 92 LYS A C 1
ATOM 767 O O . LYS A 1 92 ? -10.315 -8.989 8.376 1.00 92.56 92 LYS A O 1
ATOM 772 N N . ARG A 1 93 ? -11.381 -10.871 8.956 1.00 92.12 93 ARG A N 1
ATOM 773 C CA . ARG A 1 93 ? -10.457 -11.222 10.056 1.00 92.12 93 ARG A CA 1
ATOM 774 C C . ARG A 1 93 ? -8.981 -11.166 9.644 1.00 92.12 93 ARG A C 1
ATOM 776 O O . ARG A 1 93 ? -8.162 -10.645 10.387 1.00 92.12 93 ARG A O 1
ATOM 783 N N . LYS A 1 94 ? -8.648 -11.649 8.441 1.00 94.56 94 LYS A N 1
ATOM 784 C CA . LYS A 1 94 ? -7.279 -11.578 7.896 1.00 94.56 94 LYS A CA 1
ATOM 785 C C . LYS A 1 94 ? -6.798 -10.132 7.726 1.00 94.56 94 LYS A C 1
ATOM 787 O O . LYS A 1 94 ? -5.691 -9.818 8.133 1.00 94.56 94 LYS A O 1
ATOM 792 N N . GLN A 1 95 ? -7.642 -9.260 7.170 1.00 93.81 95 GLN A N 1
ATOM 793 C CA . GLN A 1 95 ? -7.322 -7.840 6.988 1.00 93.81 95 GLN A CA 1
ATOM 794 C C . GLN A 1 95 ? -7.113 -7.153 8.337 1.00 93.81 95 GLN A C 1
ATOM 796 O O . GLN A 1 95 ? -6.143 -6.425 8.493 1.00 93.81 95 GLN A O 1
ATOM 801 N N . PHE A 1 96 ? -7.963 -7.450 9.324 1.00 92.31 96 PHE A N 1
ATOM 802 C CA . PHE A 1 96 ? -7.812 -6.912 10.673 1.00 92.31 96 PHE A CA 1
ATOM 803 C C . PHE A 1 96 ? -6.473 -7.310 11.301 1.00 92.31 96 PHE A C 1
ATOM 805 O O . PHE A 1 96 ? -5.783 -6.451 11.830 1.00 92.31 96 PHE A O 1
ATOM 812 N N . ARG A 1 97 ? -6.049 -8.575 11.159 1.00 94.81 97 ARG A N 1
ATOM 813 C CA . ARG A 1 97 ? -4.734 -9.016 11.656 1.00 94.81 97 ARG A CA 1
ATOM 814 C C . ARG A 1 97 ? -3.570 -8.274 11.005 1.00 94.81 97 ARG A C 1
ATOM 816 O O . ARG A 1 97 ? -2.607 -7.961 11.691 1.00 94.81 97 ARG A O 1
ATOM 823 N N . PHE A 1 98 ? -3.641 -7.996 9.703 1.00 94.69 98 PHE A N 1
ATOM 824 C CA . PHE A 1 98 ? -2.607 -7.201 9.036 1.00 94.69 98 PHE A CA 1
ATOM 825 C C . PHE A 1 98 ? -2.602 -5.754 9.524 1.00 94.69 98 PHE A C 1
ATOM 827 O O . PHE A 1 98 ? -1.537 -5.215 9.797 1.00 94.69 98 PHE A O 1
ATOM 834 N N . LEU A 1 99 ? -3.779 -5.142 9.670 1.00 94.62 99 LEU A N 1
ATOM 835 C CA . LEU A 1 99 ? -3.901 -3.777 10.180 1.00 94.62 99 LEU A CA 1
ATOM 836 C C . LEU A 1 99 ? -3.373 -3.666 11.609 1.00 94.62 99 LEU A C 1
ATOM 838 O O . LEU A 1 99 ? -2.621 -2.747 11.900 1.00 94.62 99 LEU A O 1
ATOM 842 N N . GLU A 1 100 ? -3.696 -4.633 12.461 1.00 94.00 100 GLU A N 1
ATOM 843 C CA . GLU A 1 100 ? -3.198 -4.727 13.831 1.00 94.00 100 GLU A CA 1
ATOM 844 C C . GLU A 1 100 ? -1.677 -4.932 13.880 1.00 94.00 100 GLU A C 1
ATOM 846 O O . GLU A 1 100 ? -0.992 -4.255 14.642 1.00 94.00 100 GLU A O 1
ATOM 851 N N . ALA A 1 101 ? -1.131 -5.812 13.034 1.00 94.25 101 ALA A N 1
ATOM 852 C CA . ALA A 1 101 ? 0.310 -6.042 12.951 1.00 94.25 101 ALA A CA 1
ATOM 853 C C . ALA A 1 101 ? 1.071 -4.792 12.488 1.00 94.25 101 ALA A C 1
ATOM 855 O O . ALA A 1 101 ? 2.115 -4.473 13.048 1.00 94.25 101 ALA A O 1
ATOM 856 N N . ILE A 1 102 ? 0.539 -4.069 11.497 1.00 92.88 102 ILE A N 1
ATOM 857 C CA . ILE A 1 102 ? 1.130 -2.806 11.046 1.00 92.88 102 ILE A CA 1
ATOM 858 C C . ILE A 1 102 ? 1.016 -1.758 12.154 1.00 92.88 102 ILE A C 1
ATOM 860 O O . ILE A 1 102 ? 1.998 -1.098 12.461 1.00 92.88 102 ILE A O 1
ATOM 864 N N . TRP A 1 103 ? -0.154 -1.626 12.784 1.00 93.31 103 TRP A N 1
ATOM 865 C CA . TRP A 1 103 ? -0.418 -0.601 13.798 1.00 93.31 103 TRP A CA 1
ATOM 866 C C . TRP A 1 103 ? 0.464 -0.728 15.044 1.00 93.31 103 TRP A C 1
ATOM 868 O O . TRP A 1 103 ? 0.852 0.278 15.636 1.00 93.31 103 TRP A O 1
ATOM 878 N N . ASN A 1 104 ? 0.778 -1.963 15.435 1.00 91.94 104 ASN A N 1
ATOM 879 C CA . ASN A 1 104 ? 1.587 -2.268 16.613 1.00 91.94 104 ASN A CA 1
ATOM 880 C C . ASN A 1 104 ? 3.075 -2.472 16.287 1.00 91.94 104 ASN A C 1
ATOM 882 O O . ASN A 1 104 ? 3.825 -2.934 17.143 1.00 91.94 104 ASN A O 1
ATOM 886 N N . HIS A 1 105 ? 3.510 -2.167 15.063 1.00 90.62 105 HIS A N 1
ATOM 887 C CA . HIS A 1 105 ? 4.901 -2.342 14.668 1.00 90.62 105 HIS A CA 1
ATOM 888 C C . HIS A 1 105 ? 5.814 -1.355 15.416 1.00 90.62 105 HIS A C 1
ATOM 890 O O . HIS A 1 105 ? 5.562 -0.150 15.421 1.00 90.62 105 HIS A O 1
ATOM 896 N N . GLU A 1 106 ? 6.900 -1.853 16.012 1.00 83.38 106 GLU A N 1
ATOM 897 C CA . GLU A 1 106 ? 7.806 -1.083 16.885 1.00 83.38 106 GLU A CA 1
ATOM 898 C C . GLU A 1 106 ? 8.386 0.160 16.196 1.00 83.38 106 GLU A C 1
ATOM 900 O O . GLU A 1 106 ? 8.440 1.238 16.784 1.00 83.38 106 GLU A O 1
ATOM 905 N N . SER A 1 107 ? 8.703 0.051 14.903 1.00 80.69 107 SER A N 1
ATOM 906 C CA . SER A 1 107 ? 9.242 1.169 14.120 1.00 80.69 107 SER A CA 1
ATOM 907 C C . SER A 1 107 ? 8.283 2.355 13.972 1.00 80.69 107 SER A C 1
ATOM 909 O O . SER A 1 107 ? 8.726 3.427 13.579 1.00 80.69 107 SER A O 1
ATOM 911 N N . LEU A 1 108 ? 6.977 2.176 14.211 1.00 80.06 108 LEU A N 1
ATOM 912 C CA . LEU A 1 108 ? 6.016 3.284 14.220 1.00 80.06 108 LEU A CA 1
ATOM 913 C C . LEU A 1 108 ? 5.988 4.018 15.563 1.00 80.06 108 LEU A C 1
ATOM 915 O O . LEU A 1 108 ? 5.563 5.167 15.601 1.00 80.06 108 LEU A O 1
ATOM 919 N N . SER A 1 109 ? 6.448 3.370 16.636 1.00 68.19 109 SER A N 1
ATOM 920 C CA . SER A 1 109 ? 6.567 3.953 17.976 1.00 68.19 109 SER A CA 1
ATOM 921 C C . SER A 1 109 ? 7.870 4.747 18.132 1.00 68.19 109 SER A C 1
ATOM 923 O O . SER A 1 109 ? 7.876 5.800 18.757 1.00 68.19 109 SER A O 1
ATOM 925 N N . ASP A 1 110 ? 8.966 4.315 17.496 1.00 60.56 110 ASP A N 1
ATOM 926 C CA . ASP A 1 110 ? 10.247 5.051 17.506 1.00 60.56 110 ASP A CA 1
ATOM 927 C C . ASP A 1 110 ? 10.195 6.389 16.745 1.00 60.56 110 ASP A C 1
ATOM 929 O O . ASP A 1 110 ? 11.017 7.284 16.970 1.00 60.56 110 ASP A O 1
ATOM 933 N N . LEU A 1 111 ? 9.211 6.557 15.857 1.00 55.88 111 LEU A N 1
ATOM 934 C CA . LEU A 1 111 ? 8.979 7.809 15.134 1.00 55.88 111 LEU A CA 1
ATOM 935 C C . LEU A 1 111 ? 8.418 8.923 16.037 1.00 55.88 111 LEU A C 1
ATOM 937 O O . LEU A 1 111 ? 8.459 10.080 15.624 1.00 55.88 111 LEU A O 1
ATOM 941 N N . ASP A 1 112 ? 7.984 8.612 17.267 1.00 49.50 112 ASP A N 1
ATOM 942 C CA . ASP A 1 112 ? 7.680 9.614 18.301 1.00 49.50 112 ASP A CA 1
ATOM 943 C C . ASP A 1 112 ? 8.944 10.230 18.927 1.00 49.50 112 ASP A C 1
ATOM 945 O O . ASP A 1 112 ? 8.896 11.348 19.442 1.00 49.50 112 ASP A O 1
ATOM 949 N N . ALA A 1 113 ? 10.087 9.532 18.880 1.00 49.12 113 ALA A N 1
ATOM 950 C CA . ALA A 1 113 ? 11.332 9.981 19.509 1.00 49.12 113 ALA A CA 1
ATOM 951 C C . ALA A 1 113 ? 12.229 10.805 18.569 1.00 49.12 113 ALA A C 1
ATOM 953 O O . ALA A 1 113 ? 13.064 11.590 19.025 1.00 49.12 113 ALA A O 1
ATOM 954 N N . GLN A 1 114 ? 12.069 10.656 17.252 1.00 45.56 114 GLN A N 1
ATOM 955 C CA . GLN A 1 114 ? 12.889 11.354 16.265 1.00 45.56 114 GLN A CA 1
ATOM 956 C C . GLN A 1 114 ? 12.120 12.530 15.661 1.00 45.56 114 GLN A C 1
ATOM 958 O O . GLN A 1 114 ? 11.247 12.374 14.811 1.00 45.56 114 GLN A O 1
ATOM 963 N N . SER A 1 115 ? 12.495 13.732 16.111 1.00 44.72 115 SER A N 1
ATOM 964 C CA . SER A 1 115 ? 12.174 15.017 15.480 1.00 44.72 115 SER A CA 1
ATOM 965 C C . SER A 1 115 ? 12.223 14.919 13.942 1.00 44.72 115 SER A C 1
ATOM 967 O O . SER A 1 115 ? 13.132 14.270 13.414 1.00 44.72 115 SER A O 1
ATOM 969 N N . PRO A 1 116 ? 11.329 15.609 13.202 1.00 48.50 116 PRO A N 1
ATOM 970 C CA . PRO A 1 116 ? 11.223 15.511 11.740 1.00 48.50 116 PRO A CA 1
ATOM 971 C C . PRO A 1 116 ? 12.496 15.886 10.957 1.00 48.50 116 PRO A C 1
ATOM 973 O O . PRO A 1 116 ? 12.512 15.786 9.736 1.00 48.50 116 PRO A O 1
ATOM 976 N N . ARG A 1 117 ? 13.567 16.312 11.637 1.00 45.75 117 ARG A N 1
ATOM 977 C CA . ARG A 1 117 ? 14.850 16.708 11.048 1.00 45.75 117 ARG A CA 1
ATOM 978 C C . ARG A 1 117 ? 15.890 15.595 10.923 1.00 45.75 117 ARG A C 1
ATOM 980 O O . ARG A 1 117 ? 16.874 15.802 10.225 1.00 45.75 117 ARG A O 1
ATOM 987 N N . THR A 1 118 ? 15.697 14.434 11.550 1.00 45.50 118 THR A N 1
ATOM 988 C CA . THR A 1 118 ? 16.726 13.370 11.560 1.00 45.50 118 THR A CA 1
ATOM 989 C C . THR A 1 118 ? 16.332 12.152 10.733 1.00 45.50 118 THR A C 1
ATOM 991 O O . THR A 1 118 ? 16.751 11.031 11.007 1.00 45.50 118 THR A O 1
ATOM 994 N N . ARG A 1 119 ? 15.516 12.340 9.697 1.00 48.78 119 ARG A N 1
ATOM 995 C CA . ARG A 1 119 ? 15.219 11.257 8.764 1.00 48.78 119 ARG A CA 1
ATOM 996 C C . ARG A 1 119 ? 16.250 11.262 7.656 1.00 48.78 119 ARG A C 1
ATOM 998 O O . ARG A 1 119 ? 16.160 12.077 6.752 1.00 48.78 119 ARG A O 1
ATOM 1005 N N . LEU A 1 120 ? 17.219 10.355 7.795 1.00 46.47 120 LEU A N 1
ATOM 1006 C CA . LEU A 1 120 ? 18.107 9.854 6.744 1.00 46.47 120 LEU A CA 1
ATOM 1007 C C . LEU A 1 120 ? 18.480 10.927 5.719 1.00 46.47 120 LEU A C 1
ATOM 1009 O O . LEU A 1 120 ? 17.877 11.012 4.652 1.00 46.47 120 LEU A O 1
ATOM 1013 N N . SER A 1 121 ? 19.499 11.718 6.050 1.00 35.53 121 SER A N 1
ATOM 1014 C CA . SER A 1 121 ? 20.182 12.596 5.107 1.00 35.53 121 SER A CA 1
ATOM 1015 C C . SER A 1 121 ? 20.706 11.778 3.920 1.00 35.53 121 SER A C 1
ATOM 1017 O O . SER A 1 121 ? 21.839 11.302 3.925 1.00 35.53 121 SER A O 1
ATOM 1019 N N . LEU A 1 122 ? 19.874 11.597 2.897 1.00 44.59 122 LEU A N 1
ATOM 1020 C CA . LEU A 1 122 ? 20.329 11.395 1.533 1.00 44.59 122 LEU A CA 1
ATOM 1021 C C . LEU A 1 122 ? 20.598 12.796 0.965 1.00 44.59 122 LEU A C 1
ATOM 1023 O O . LEU A 1 122 ? 19.710 13.650 1.026 1.00 44.59 122 LEU A O 1
ATOM 1027 N N . PRO A 1 123 ? 21.806 13.083 0.457 1.00 36.91 123 PRO A N 1
ATOM 1028 C CA . PRO A 1 123 ? 22.105 14.401 -0.076 1.00 36.91 123 PRO A CA 1
ATOM 1029 C C . PRO A 1 123 ? 21.313 14.615 -1.371 1.00 36.91 123 PRO A C 1
ATOM 1031 O O . PRO A 1 123 ? 21.507 13.894 -2.346 1.00 36.91 123 PRO A O 1
ATOM 1034 N N . GLY A 1 124 ? 20.438 15.622 -1.368 1.00 41.53 124 GLY A N 1
ATOM 1035 C CA . GLY A 1 124 ? 19.778 16.138 -2.567 1.00 41.53 124 GLY A CA 1
ATOM 1036 C C . GLY A 1 124 ? 18.302 15.773 -2.687 1.00 41.53 124 GLY A C 1
ATOM 1037 O O . GLY A 1 124 ? 17.909 15.010 -3.564 1.00 41.53 124 GLY A O 1
ATOM 1038 N N . THR A 1 125 ? 17.444 16.354 -1.853 1.00 39.28 125 THR A N 1
ATOM 1039 C CA . THR A 1 125 ? 16.053 16.587 -2.257 1.00 39.28 125 THR A CA 1
ATOM 1040 C C . THR A 1 125 ? 15.601 17.904 -1.654 1.00 39.28 125 THR A C 1
ATOM 1042 O O . THR A 1 125 ? 15.625 18.091 -0.441 1.00 39.28 125 THR A O 1
ATOM 1045 N N . GLU A 1 126 ? 15.298 18.837 -2.545 1.00 43.47 126 GLU A N 1
ATOM 1046 C CA . GLU A 1 126 ? 14.866 20.194 -2.254 1.00 43.47 126 GLU A CA 1
ATOM 1047 C C . GLU A 1 126 ? 13.583 20.161 -1.413 1.00 43.47 126 GLU A C 1
ATOM 1049 O O . GLU A 1 126 ? 12.669 19.370 -1.663 1.00 43.47 126 GLU A O 1
ATOM 1054 N N . GLU A 1 127 ? 13.556 20.993 -0.373 1.00 45.78 127 GLU A N 1
ATOM 1055 C CA . GLU A 1 127 ? 12.402 21.203 0.491 1.00 45.78 127 GLU A CA 1
ATOM 1056 C C . GLU A 1 127 ? 11.238 21.745 -0.344 1.00 45.78 127 GLU A C 1
ATOM 1058 O O . GLU A 1 127 ? 11.289 22.886 -0.798 1.00 45.78 127 GLU A O 1
ATOM 1063 N N . ASP A 1 128 ? 10.167 20.966 -0.512 1.00 37.25 128 ASP A N 1
ATOM 1064 C CA . ASP A 1 128 ? 8.906 21.504 -1.020 1.00 37.25 128 ASP A CA 1
ATOM 1065 C C . ASP A 1 128 ? 7.823 21.349 0.050 1.00 37.25 128 ASP A C 1
ATOM 1067 O O . ASP A 1 128 ? 7.386 20.253 0.421 1.00 37.25 128 ASP A O 1
ATOM 1071 N N . SER A 1 129 ? 7.475 22.499 0.623 1.00 40.12 129 SER A N 1
ATOM 1072 C CA . SER A 1 129 ? 6.580 22.668 1.760 1.00 40.12 129 SER A CA 1
ATOM 1073 C C . SER A 1 129 ? 5.222 22.000 1.537 1.00 40.12 129 SER A C 1
ATOM 1075 O O . SER A 1 129 ? 4.544 22.217 0.534 1.00 40.12 129 SER A O 1
ATOM 1077 N N . LEU A 1 130 ? 4.747 21.289 2.563 1.00 45.16 130 LEU A N 1
ATOM 1078 C CA . LEU A 1 130 ? 3.374 20.787 2.725 1.00 45.16 130 LEU A CA 1
ATOM 1079 C C . LEU A 1 130 ? 2.336 21.919 2.941 1.00 45.16 130 LEU A C 1
ATOM 1081 O O . LEU A 1 130 ? 1.426 21.803 3.760 1.00 45.16 130 LEU A O 1
ATOM 1085 N N . GLY A 1 131 ? 2.450 23.028 2.211 1.00 34.84 131 GLY A N 1
ATOM 1086 C CA . GLY A 1 131 ? 1.509 24.144 2.229 1.00 34.84 131 GLY A CA 1
ATOM 1087 C C . GLY A 1 131 ? 0.526 24.044 1.069 1.00 34.84 131 GLY A C 1
ATOM 1088 O O . GLY A 1 131 ? 0.777 24.587 -0.000 1.00 34.84 1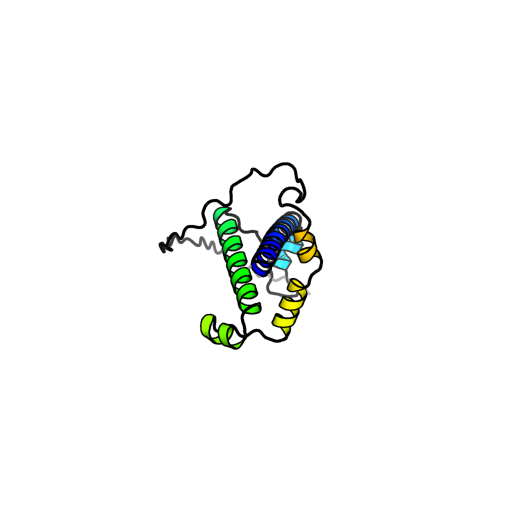31 GLY A O 1
ATOM 1089 N N . GLY A 1 132 ? -0.598 23.346 1.250 1.00 33.12 132 GLY A N 1
ATOM 1090 C CA . GLY A 1 132 ? -1.627 23.318 0.203 1.00 33.12 132 GLY A CA 1
ATOM 1091 C C . GLY A 1 132 ? -2.719 22.268 0.350 1.00 33.12 132 GLY A C 1
ATOM 1092 O O . GLY A 1 132 ? -3.171 21.716 -0.651 1.00 33.12 132 GLY A O 1
ATOM 1093 N N . PHE A 1 133 ? -3.166 21.966 1.570 1.00 40.81 133 PHE A N 1
ATOM 1094 C CA . PHE A 1 133 ? -4.399 21.202 1.777 1.00 40.81 133 PHE A CA 1
ATOM 1095 C C . PHE A 1 133 ? -5.606 22.145 1.649 1.00 40.81 133 PHE A C 1
ATOM 1097 O O . PHE A 1 133 ? -6.294 22.439 2.619 1.00 40.81 133 PHE A O 1
ATOM 1104 N N . MET A 1 134 ? -5.848 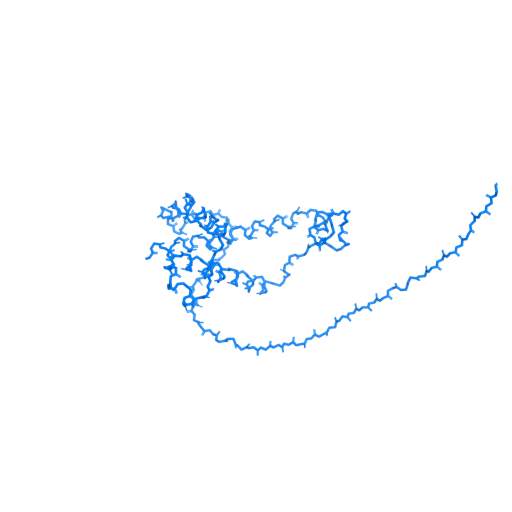22.661 0.442 1.00 35.88 134 MET A N 1
ATOM 1105 C CA . MET A 1 134 ? -7.122 23.285 0.095 1.00 35.88 134 MET A CA 1
ATOM 1106 C C . MET A 1 134 ? -7.717 22.591 -1.124 1.00 35.88 134 MET A C 1
ATOM 1108 O O . MET A 1 134 ? -7.195 22.623 -2.235 1.00 35.88 134 MET A O 1
ATOM 1112 N N . GLN A 1 135 ? -8.824 21.920 -0.832 1.00 48.06 135 GLN A N 1
ATOM 1113 C CA . GLN A 1 135 ? -9.933 21.557 -1.696 1.00 48.06 135 GLN A CA 1
ATOM 1114 C C . GLN A 1 135 ? -9.968 22.343 -3.015 1.00 48.06 135 GLN A C 1
ATOM 1116 O O . GLN A 1 135 ? -10.445 23.472 -3.071 1.00 48.06 135 GLN A O 1
ATOM 1121 N N . ARG A 1 136 ? -9.502 21.716 -4.098 1.00 33.31 136 ARG A N 1
ATOM 1122 C CA . ARG A 1 136 ? -9.877 22.117 -5.453 1.00 33.31 136 ARG A CA 1
ATOM 1123 C C . ARG A 1 136 ? -10.719 20.999 -6.036 1.00 33.31 136 ARG A C 1
ATOM 1125 O O . ARG A 1 136 ? -10.250 19.871 -6.186 1.00 33.31 136 ARG A O 1
ATOM 1132 N N . CYS A 1 137 ? -11.988 21.323 -6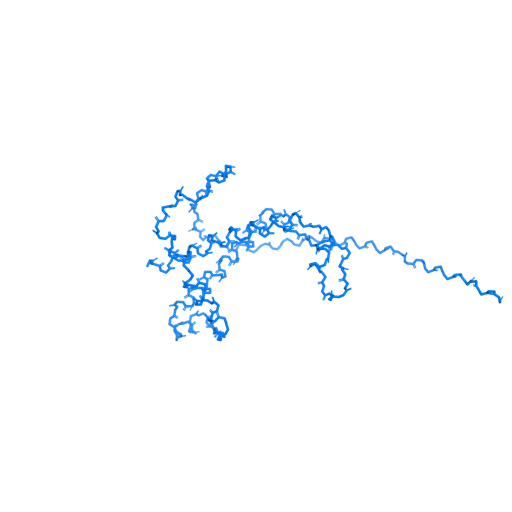.248 1.00 35.72 137 CYS A N 1
ATOM 1133 C CA . CYS A 1 137 ? -12.991 20.470 -6.856 1.00 35.72 137 CYS A CA 1
ATOM 1134 C C . CYS A 1 137 ? -12.426 19.783 -8.103 1.00 35.72 137 CYS A C 1
ATOM 1136 O O . CYS A 1 137 ? -11.747 20.413 -8.914 1.00 35.72 137 CYS A O 1
ATOM 1138 N N . LEU A 1 138 ? -12.716 18.489 -8.233 1.00 40.62 138 LEU A N 1
ATOM 1139 C CA . LEU A 1 138 ? -12.544 17.734 -9.465 1.00 40.62 138 LEU A CA 1
ATOM 1140 C C . LEU A 1 138 ? -13.311 18.442 -10.592 1.00 40.62 138 LEU A C 1
ATOM 1142 O O . LEU A 1 138 ? -14.517 18.256 -10.720 1.00 40.62 138 LEU A O 1
ATOM 1146 N N . SER A 1 139 ? -12.624 19.237 -11.414 1.00 37.47 139 SER A N 1
ATOM 1147 C CA . SER A 1 139 ? -13.088 19.488 -12.776 1.00 37.47 139 SER A CA 1
ATOM 1148 C C . SER A 1 139 ? -12.638 18.299 -13.618 1.00 37.47 139 SER A C 1
ATOM 1150 O O . SER A 1 139 ? -11.473 18.160 -13.995 1.00 37.47 139 SER A O 1
ATOM 1152 N N . HIS A 1 140 ? -13.587 17.395 -13.795 1.00 42.28 140 HIS A N 1
ATOM 1153 C CA . HIS A 1 140 ? -13.602 16.312 -14.760 1.00 42.28 140 HIS A CA 1
ATOM 1154 C C . HIS A 1 140 ? -13.414 16.923 -16.159 1.00 42.28 140 HIS A C 1
ATOM 1156 O O . HIS A 1 140 ? -14.279 17.651 -16.624 1.00 42.28 140 HIS A O 1
ATOM 1162 N N . ASN A 1 141 ? -12.250 16.707 -16.773 1.00 36.81 141 ASN A N 1
ATOM 1163 C CA . ASN A 1 141 ? -12.041 16.901 -18.206 1.00 36.81 141 ASN A CA 1
ATOM 1164 C C . ASN A 1 141 ? -11.397 15.614 -18.709 1.00 36.81 141 ASN A C 1
ATOM 1166 O O . ASN A 1 141 ? -10.226 15.344 -18.434 1.00 36.81 141 ASN A O 1
ATOM 1170 N N . TYR A 1 142 ? -12.212 14.794 -19.362 1.00 36.62 142 TYR A N 1
ATOM 1171 C CA . TYR A 1 142 ? -11.746 13.680 -20.170 1.00 36.62 142 TYR A CA 1
ATOM 1172 C C . TYR A 1 142 ? -11.284 14.309 -21.476 1.00 36.62 142 TYR A C 1
ATOM 1174 O O . TYR A 1 142 ? -12.077 14.926 -22.182 1.00 36.62 142 TYR A O 1
ATOM 1182 N N . SER A 1 143 ? -9.990 14.228 -21.748 1.00 38.19 143 SER A N 1
ATOM 1183 C CA . SER A 1 143 ? -9.477 14.426 -23.095 1.00 38.19 143 SER A CA 1
ATOM 1184 C C . SER A 1 143 ? -9.295 13.027 -23.659 1.00 38.19 143 SER A C 1
ATOM 1186 O O . SER A 1 143 ? -8.355 12.328 -23.283 1.00 38.19 143 SER A O 1
ATOM 1188 N N . GLU A 1 144 ? -10.275 12.598 -24.448 1.00 47.06 144 GLU A N 1
ATOM 1189 C CA . GLU A 1 144 ? -10.093 11.544 -25.438 1.00 47.06 144 GLU A CA 1
ATOM 1190 C C . GLU A 1 144 ? -9.029 12.047 -26.413 1.00 47.06 144 GLU A C 1
ATOM 1192 O O . GLU A 1 144 ? -9.207 13.088 -27.042 1.00 47.06 144 GLU A O 1
ATOM 1197 N N . ASP A 1 145 ? -7.904 11.347 -26.481 1.00 38.97 145 ASP A N 1
ATOM 1198 C CA . ASP A 1 145 ? -7.055 11.387 -27.662 1.00 38.97 145 ASP A CA 1
ATOM 1199 C C . ASP A 1 145 ? -6.620 9.945 -27.912 1.00 38.97 145 ASP A C 1
ATOM 1201 O O . ASP A 1 145 ? -5.754 9.380 -27.235 1.00 38.97 145 ASP A O 1
ATOM 1205 N N . GLU A 1 146 ? -7.381 9.318 -28.801 1.00 49.62 146 GLU A N 1
ATOM 1206 C CA . GLU A 1 146 ? -7.060 8.059 -29.449 1.00 49.62 146 GLU A CA 1
ATOM 1207 C C . GLU A 1 146 ? -5.821 8.260 -30.326 1.00 49.62 146 GLU A C 1
ATOM 1209 O O . GLU A 1 146 ? -5.704 9.297 -30.971 1.00 49.62 146 GLU A O 1
ATOM 1214 N N . ARG A 1 147 ? -4.920 7.273 -30.377 1.00 47.34 147 ARG A N 1
ATOM 1215 C CA . ARG A 1 147 ? -4.723 6.412 -31.558 1.00 47.34 147 ARG A CA 1
ATOM 1216 C C . ARG A 1 147 ? -3.902 5.191 -31.155 1.00 47.34 147 ARG A C 1
ATOM 1218 O O . ARG A 1 147 ? -2.779 5.304 -30.665 1.00 47.34 147 ARG A O 1
ATOM 1225 N N . GLU A 1 148 ? -4.515 4.035 -31.346 1.00 46.59 148 GLU A N 1
ATOM 1226 C CA . GLU A 1 148 ? -3.841 2.759 -31.518 1.00 46.59 148 GLU A CA 1
ATOM 1227 C C . GLU A 1 148 ? -3.274 2.762 -32.944 1.00 46.59 148 GLU A C 1
ATOM 1229 O O . GLU A 1 148 ? -4.044 2.801 -33.899 1.00 46.59 148 GLU A O 1
ATOM 1234 N N . ASP A 1 149 ? -1.948 2.783 -33.091 1.00 42.50 149 ASP A N 1
ATOM 1235 C CA . ASP A 1 149 ? -1.320 2.301 -34.324 1.00 42.50 149 ASP A CA 1
ATOM 1236 C C . ASP A 1 149 ? -1.105 0.798 -34.125 1.00 42.50 149 ASP A C 1
ATOM 1238 O O . ASP A 1 149 ? -0.168 0.351 -33.452 1.00 42.50 149 ASP A O 1
ATOM 1242 N N . ASP A 1 150 ? -2.089 0.049 -34.615 1.00 48.56 150 ASP A N 1
ATOM 1243 C CA . ASP A 1 150 ? -2.083 -1.398 -34.767 1.00 48.56 150 ASP A CA 1
ATOM 1244 C C . ASP A 1 150 ? -1.510 -1.707 -36.155 1.00 48.56 150 ASP A C 1
ATOM 1246 O O . ASP A 1 150 ? -2.236 -1.813 -37.142 1.00 48.56 150 ASP A O 1
ATOM 1250 N N . ASP A 1 151 ? -0.182 -1.763 -36.250 1.00 47.91 151 ASP A N 1
ATOM 1251 C CA . ASP A 1 151 ? 0.475 -2.334 -37.423 1.00 47.91 151 ASP A CA 1
ATOM 1252 C C . ASP A 1 151 ? 0.501 -3.860 -37.241 1.00 47.91 151 ASP A C 1
ATOM 1254 O O . ASP A 1 151 ? 1.409 -4.428 -36.625 1.00 47.91 151 ASP A O 1
ATOM 1258 N N . GLU A 1 152 ? -0.545 -4.519 -37.747 1.00 51.84 152 GLU A N 1
ATOM 1259 C CA . GLU A 1 152 ? -0.555 -5.957 -38.003 1.00 51.84 152 GLU A CA 1
ATOM 1260 C C . GLU A 1 152 ? 0.522 -6.283 -39.054 1.00 51.84 152 GLU A C 1
ATOM 1262 O O . GLU A 1 152 ? 0.321 -6.104 -40.256 1.00 51.84 152 GLU A O 1
ATOM 1267 N N . GLU A 1 153 ? 1.689 -6.765 -38.616 1.00 50.47 153 GLU A N 1
ATOM 1268 C CA . GLU A 1 153 ? 2.621 -7.431 -39.528 1.00 50.47 153 GLU A CA 1
ATOM 1269 C C . GLU A 1 153 ? 2.107 -8.843 -39.854 1.00 50.47 153 GLU A C 1
ATOM 1271 O O . GLU A 1 153 ? 2.089 -9.753 -39.022 1.00 50.47 153 GLU A O 1
ATOM 1276 N N . ASP A 1 154 ? 1.679 -8.948 -41.109 1.00 41.03 154 ASP A N 1
ATOM 1277 C CA . ASP A 1 154 ? 1.328 -10.109 -41.920 1.00 41.03 154 ASP A CA 1
ATOM 1278 C C . ASP A 1 154 ? 2.153 -11.372 -41.602 1.00 41.03 154 ASP A C 1
ATOM 1280 O O . ASP A 1 154 ? 3.365 -11.454 -41.831 1.00 41.03 154 ASP A O 1
ATOM 1284 N N . VAL A 1 155 ? 1.467 -12.393 -41.086 1.00 53.59 155 VAL A N 1
ATOM 1285 C CA . VAL A 1 155 ? 2.006 -13.747 -40.939 1.00 53.59 155 VAL A CA 1
ATOM 1286 C C . VAL A 1 155 ? 2.012 -14.392 -42.321 1.00 53.59 155 VAL A C 1
ATOM 1288 O O . VAL A 1 155 ? 1.030 -15.000 -42.742 1.00 53.59 155 VAL A O 1
ATOM 1291 N N . THR A 1 156 ? 3.140 -14.303 -43.023 1.00 43.34 156 THR A N 1
ATOM 1292 C CA . THR A 1 156 ? 3.366 -15.136 -44.207 1.00 43.34 156 THR A CA 1
ATOM 1293 C C . THR A 1 156 ? 3.718 -16.559 -43.773 1.00 43.34 156 THR A C 1
ATOM 1295 O O . THR A 1 156 ? 4.826 -16.880 -43.345 1.00 43.34 156 THR A O 1
ATOM 1298 N N . GLU A 1 157 ? 2.710 -17.420 -43.858 1.00 46.31 157 GLU A N 1
ATOM 1299 C CA . GLU A 1 157 ? 2.810 -18.873 -43.824 1.00 46.31 157 GLU A CA 1
ATOM 1300 C C . GLU A 1 157 ? 3.638 -19.352 -45.032 1.00 46.31 157 GLU A C 1
ATOM 1302 O O . GLU A 1 157 ? 3.155 -19.379 -46.161 1.00 46.31 157 GLU A O 1
ATOM 1307 N N . SER A 1 158 ? 4.904 -19.718 -44.814 1.00 40.56 158 SER A N 1
ATOM 1308 C CA . SER A 1 158 ? 5.679 -20.498 -45.785 1.00 40.56 158 SER A CA 1
ATOM 1309 C C . SER A 1 158 ? 5.723 -21.943 -45.301 1.00 40.56 158 SER A C 1
ATOM 1311 O O . SER A 1 158 ? 6.583 -22.342 -44.517 1.00 40.56 158 SER A O 1
ATOM 1313 N N . SER A 1 159 ? 4.715 -22.699 -45.730 1.00 49.66 159 SER A N 1
ATOM 1314 C CA . SER A 1 159 ? 4.764 -24.156 -45.757 1.00 49.66 159 SER A CA 1
ATOM 1315 C C . SER A 1 159 ? 5.526 -24.568 -47.011 1.00 49.66 159 SER A C 1
ATOM 1317 O O . SER A 1 159 ? 4.981 -24.453 -48.104 1.00 49.66 159 SER A O 1
ATOM 1319 N N . GLU A 1 160 ? 6.753 -25.062 -46.863 1.00 49.34 160 GLU A N 1
ATOM 1320 C CA . GLU A 1 160 ? 7.365 -25.938 -47.863 1.00 49.34 160 GLU A CA 1
ATOM 1321 C C . GLU A 1 160 ? 7.904 -27.186 -47.159 1.00 49.34 160 GLU A C 1
ATOM 1323 O O . GLU A 1 160 ? 8.684 -27.133 -46.206 1.00 49.34 160 GLU A O 1
ATOM 1328 N N . GLU A 1 161 ? 7.338 -28.305 -47.598 1.00 48.84 161 GLU A N 1
ATOM 1329 C CA . GLU A 1 161 ? 7.653 -29.682 -47.267 1.00 48.84 161 GLU A CA 1
ATOM 1330 C C . GLU A 1 161 ? 9.070 -30.028 -47.740 1.00 48.84 161 GLU A C 1
ATOM 1332 O O . GLU A 1 161 ? 9.453 -29.639 -48.834 1.00 48.84 161 GLU A O 1
ATOM 1337 N N . ASP A 1 162 ? 9.792 -30.849 -46.978 1.00 44.62 162 ASP A N 1
ATOM 1338 C CA . ASP A 1 162 ? 10.716 -31.820 -47.568 1.00 44.62 162 ASP A CA 1
ATOM 1339 C C . ASP A 1 162 ? 10.639 -33.110 -46.745 1.00 44.62 162 ASP A C 1
ATOM 1341 O O . ASP A 1 162 ? 11.244 -33.272 -45.682 1.00 44.62 162 ASP A O 1
ATOM 1345 N N . CYS A 1 163 ? 9.798 -34.018 -47.237 1.00 46.41 163 CYS A N 1
ATOM 1346 C CA . CYS A 1 163 ? 9.838 -35.434 -46.920 1.00 46.41 163 CYS A CA 1
ATOM 1347 C C . CYS A 1 163 ? 10.640 -36.122 -48.031 1.00 46.41 163 CYS A C 1
ATOM 1349 O O . CYS A 1 163 ? 10.128 -36.264 -49.137 1.00 46.41 163 CYS A O 1
ATOM 1351 N N . GLU A 1 164 ? 11.838 -36.622 -47.732 1.00 50.84 164 GLU A N 1
ATOM 1352 C CA . GLU A 1 164 ? 12.447 -37.705 -48.510 1.00 50.84 164 GLU A CA 1
ATOM 1353 C C . GLU A 1 164 ? 12.954 -38.819 -47.583 1.00 50.84 164 GLU A C 1
ATOM 1355 O O . GLU A 1 164 ? 13.256 -38.603 -46.409 1.00 50.84 164 GLU A O 1
ATOM 1360 N N . TYR A 1 165 ? 12.903 -40.021 -48.153 1.00 47.25 165 TYR A N 1
ATOM 1361 C CA . TYR A 1 165 ? 12.693 -41.351 -47.571 1.00 47.25 165 TYR A CA 1
ATOM 1362 C C . TYR A 1 165 ? 13.891 -41.945 -46.812 1.00 47.25 165 TYR A C 1
ATOM 1364 O O . TYR A 1 165 ? 15.039 -41.779 -47.280 1.00 47.25 165 TYR A O 1
#

pLDDT: mean 74.92, std 22.59, range [33.12, 96.06]

Foldseek 3Di:
DLLVLLLVLVLVVVVVVVVVVVVCLVVDDQQVQQQVPDPDPPDGHPGGPDDDPDPVVVVVVSVVVSVVSVLVSVLLVDDPVVSCVPPVDDDDPVRNVVSVCSSPPVVSVCSVVDDPPPPDPPDDDDDDDPPDPDDDDDPDDDDDDDDDPPPPDDDPDDDDDDDDD